Protein AF-Q7YS34-F1 (afdb_monomer_lite)

Secondary structure (DSSP, 8-state):
----------------------SSSS---SPPPGGGGSPP--------SSSPPPPPHHHHHHTTSPP--TTSHHHHHHHHHHHHHHHHHHT---S-----SS-HHHHHHHHHHH-

InterPro domains:
  IPR015421 Pyridoxal phosphate-dependent transferase, major domain [G3DSA:3.40.640.10] (35-115)
  IPR015424 Pyridoxal phosphate-dependent transferase [SSF53383] (44-115)

Structure (mmCIF, N/CA/C/O backbone):
data_AF-Q7YS34-F1
#
_entry.id   AF-Q7YS34-F1
#
loop_
_atom_site.group_PDB
_atom_site.id
_atom_site.type_symbol
_atom_site.label_atom_id
_atom_site.label_alt_id
_atom_site.label_comp_id
_atom_site.label_asym_id
_atom_site.label_entity_id
_atom_site.label_seq_id
_atom_site.pdbx_PDB_ins_code
_atom_site.Cartn_x
_atom_site.Cartn_y
_atom_site.Cartn_z
_atom_site.occupancy
_atom_site.B_iso_or_equiv
_atom_site.auth_seq_id
_atom_site.auth_comp_id
_atom_site.auth_asym_id
_atom_site.auth_atom_id
_atom_site.pdbx_PDB_model_num
ATOM 1 N N . MET A 1 1 ? 32.134 -0.075 -71.601 1.00 39.69 1 MET A N 1
ATOM 2 C 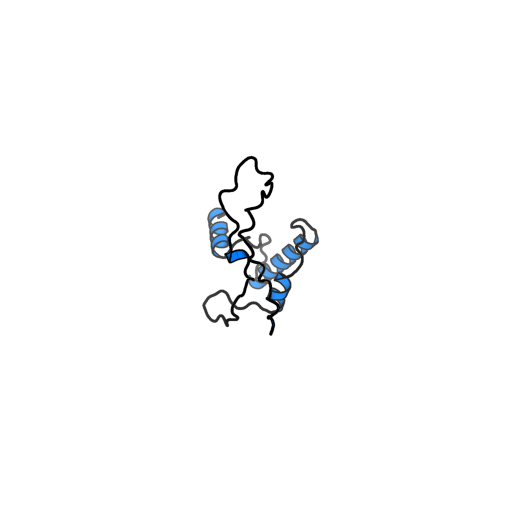CA . MET A 1 1 ? 32.110 1.402 -71.485 1.00 39.69 1 MET A CA 1
ATOM 3 C C . MET A 1 1 ? 30.779 1.780 -70.844 1.00 39.69 1 MET A C 1
ATOM 5 O O . MET A 1 1 ? 29.779 1.350 -71.378 1.00 39.69 1 MET A O 1
ATOM 9 N N . LEU A 1 2 ? 30.629 2.469 -69.716 1.00 39.12 2 LEU A N 1
ATOM 10 C CA . LEU A 1 2 ? 31.544 3.047 -68.739 1.00 39.12 2 LEU A CA 1
ATOM 11 C C . LEU A 1 2 ? 30.716 3.244 -67.437 1.00 39.12 2 LEU A C 1
ATOM 13 O O . LEU A 1 2 ? 29.673 3.879 -67.483 1.00 39.12 2 LEU A O 1
ATOM 17 N N . ARG A 1 3 ? 31.226 2.708 -66.321 1.00 34.84 3 ARG A N 1
ATOM 18 C CA . ARG A 1 3 ? 31.081 3.122 -64.904 1.00 34.84 3 ARG A CA 1
ATOM 19 C C . ARG A 1 3 ? 29.710 3.203 -64.196 1.00 34.84 3 ARG A C 1
ATOM 21 O O . ARG A 1 3 ? 28.867 4.048 -64.457 1.00 34.84 3 ARG A O 1
ATOM 28 N N . ALA A 1 4 ? 29.643 2.376 -63.149 1.00 41.03 4 ALA A N 1
ATOM 29 C CA . ALA A 1 4 ? 28.746 2.402 -62.001 1.00 41.03 4 ALA A CA 1
ATOM 30 C C . ALA A 1 4 ? 28.768 3.734 -61.223 1.00 41.03 4 ALA A C 1
ATOM 32 O O . ALA A 1 4 ? 29.835 4.306 -60.985 1.00 41.03 4 ALA A O 1
ATOM 33 N N . LEU A 1 5 ? 27.589 4.169 -60.768 1.00 46.47 5 LEU A N 1
ATOM 34 C CA . LEU A 1 5 ? 27.408 5.222 -59.769 1.00 46.47 5 LEU A CA 1
ATOM 35 C C . LEU A 1 5 ? 27.485 4.596 -58.371 1.00 46.47 5 LEU A C 1
ATOM 37 O O . LEU A 1 5 ? 26.669 3.752 -58.004 1.00 46.47 5 LEU A O 1
ATOM 41 N N . ALA A 1 6 ? 28.509 4.987 -57.617 1.00 42.09 6 ALA A N 1
ATOM 42 C CA . ALA A 1 6 ? 28.768 4.518 -56.267 1.00 42.09 6 ALA A CA 1
ATOM 43 C C . ALA A 1 6 ? 27.734 5.071 -55.273 1.00 42.09 6 ALA A C 1
ATOM 45 O O . ALA A 1 6 ? 27.504 6.278 -55.203 1.00 42.09 6 ALA A O 1
ATOM 46 N N . MET A 1 7 ? 27.160 4.179 -54.464 1.00 42.91 7 MET A N 1
ATOM 47 C CA . MET A 1 7 ? 26.483 4.524 -53.216 1.00 42.91 7 MET A CA 1
ATOM 48 C C . MET A 1 7 ? 27.535 5.080 -52.250 1.00 42.91 7 MET A C 1
ATOM 50 O O . MET A 1 7 ? 28.416 4.351 -51.794 1.00 42.91 7 MET A O 1
ATOM 54 N N . ALA A 1 8 ? 27.473 6.377 -51.959 1.00 39.28 8 ALA A N 1
ATOM 55 C CA . ALA A 1 8 ? 28.311 6.986 -50.938 1.00 39.28 8 ALA A CA 1
ATOM 56 C C . ALA A 1 8 ? 27.822 6.525 -49.558 1.00 39.28 8 ALA A C 1
ATOM 58 O O . ALA A 1 8 ? 26.845 7.038 -49.017 1.00 39.28 8 ALA A O 1
ATOM 59 N N . SER A 1 9 ? 28.503 5.525 -49.001 1.00 42.56 9 SER A N 1
ATOM 60 C CA . SER A 1 9 ? 28.365 5.148 -47.600 1.00 42.56 9 SER A CA 1
ATOM 61 C C . SER A 1 9 ? 28.923 6.292 -46.754 1.00 42.56 9 SER A C 1
ATOM 63 O O . SER A 1 9 ? 30.135 6.495 -46.700 1.00 42.56 9 SER A O 1
ATOM 65 N N . VAL A 1 10 ? 28.045 7.068 -46.118 1.00 41.34 10 VAL A N 1
ATOM 66 C CA . VAL A 1 10 ? 28.451 8.041 -45.099 1.00 41.34 10 VAL A CA 1
ATOM 67 C C . VAL A 1 10 ? 28.975 7.242 -43.912 1.00 41.34 10 VAL A C 1
ATOM 69 O O . VAL A 1 10 ? 28.215 6.669 -43.135 1.00 41.34 10 VAL A O 1
ATOM 72 N N . ALA A 1 11 ? 30.298 7.166 -43.802 1.00 43.62 11 ALA A N 1
ATOM 73 C CA . ALA A 1 11 ? 30.955 6.717 -42.593 1.00 43.62 11 ALA A CA 1
ATOM 74 C C . ALA A 1 11 ? 30.615 7.726 -41.488 1.00 43.62 11 ALA A C 1
ATOM 76 O O . ALA A 1 11 ? 31.124 8.848 -41.477 1.00 43.62 11 ALA A O 1
ATOM 77 N N . LEU A 1 12 ? 29.730 7.332 -40.571 1.00 39.88 12 LEU A N 1
ATOM 78 C CA . LEU A 1 12 ? 29.596 7.972 -39.269 1.00 39.88 12 LEU A CA 1
ATOM 79 C C . LEU A 1 12 ? 30.925 7.761 -38.535 1.00 39.88 12 LEU A C 1
ATOM 81 O O . LEU A 1 12 ? 31.118 6.774 -37.830 1.00 39.88 12 LEU A O 1
ATOM 85 N N . GLY A 1 13 ? 31.873 8.671 -38.768 1.00 42.59 13 GLY A N 1
ATOM 86 C CA . GLY A 1 13 ? 33.047 8.818 -37.920 1.00 42.59 13 GLY A CA 1
ATOM 87 C C . GLY A 1 13 ? 32.613 9.035 -36.467 1.00 42.59 13 GLY A C 1
ATOM 88 O O . GLY A 1 13 ? 31.470 9.439 -36.224 1.00 42.59 13 GLY A O 1
ATOM 89 N N . PRO A 1 14 ? 33.490 8.769 -35.487 1.00 47.03 14 PRO A N 1
ATOM 90 C CA . PRO A 1 14 ? 33.147 8.924 -34.084 1.00 47.03 14 PRO A CA 1
ATOM 91 C C . PRO A 1 14 ? 32.889 10.410 -33.836 1.00 47.03 14 PRO A C 1
ATOM 93 O O . PRO A 1 14 ? 33.823 11.209 -33.760 1.00 47.03 14 PRO A O 1
ATOM 96 N N . GLN A 1 15 ? 31.615 10.807 -33.787 1.00 47.69 15 GLN A N 1
ATOM 97 C CA . GLN A 1 15 ? 31.256 12.163 -33.412 1.00 47.69 15 GLN A CA 1
ATOM 98 C C . GLN A 1 15 ? 31.717 12.359 -31.975 1.00 47.69 15 GLN A C 1
ATOM 100 O O . GLN A 1 15 ? 31.223 11.725 -31.043 1.00 47.69 15 GLN A O 1
ATOM 105 N N . ALA A 1 16 ? 32.741 13.202 -31.880 1.00 42.75 16 ALA A N 1
ATOM 106 C CA . ALA A 1 16 ? 33.296 13.816 -30.698 1.00 42.75 16 ALA A CA 1
ATOM 107 C C . ALA A 1 16 ? 32.275 13.889 -29.561 1.00 42.75 16 ALA A C 1
ATOM 109 O O . ALA A 1 16 ? 31.194 14.457 -29.722 1.00 42.75 16 ALA A O 1
ATOM 110 N N . ALA A 1 17 ? 32.661 13.324 -28.415 1.00 48.31 17 ALA A N 1
ATOM 111 C CA . ALA A 1 17 ? 32.001 13.510 -27.138 1.00 48.31 17 ALA A CA 1
ATOM 112 C C . ALA A 1 17 ? 31.709 15.003 -26.947 1.00 48.31 17 ALA A C 1
ATOM 114 O O . ALA A 1 17 ? 32.606 15.807 -26.686 1.00 48.31 17 ALA A O 1
ATOM 115 N N . GLY A 1 18 ? 30.447 15.367 -27.168 1.00 43.41 18 GLY A N 1
ATOM 116 C CA . GLY A 1 18 ? 29.984 16.730 -27.038 1.00 43.41 18 GLY A CA 1
ATOM 117 C C . GLY A 1 18 ? 30.242 17.204 -25.618 1.00 43.41 18 GLY A C 1
ATOM 118 O O . GLY A 1 18 ? 29.946 16.499 -24.652 1.00 43.41 18 GLY A O 1
ATOM 119 N N . TRP A 1 19 ? 30.771 18.418 -25.495 1.00 47.62 19 TRP A N 1
ATOM 120 C CA . TRP A 1 19 ? 30.689 19.194 -24.267 1.00 47.62 19 TRP A CA 1
ATOM 121 C C . TRP A 1 19 ? 29.208 19.421 -23.933 1.00 47.62 19 TRP A C 1
ATOM 123 O O . TRP A 1 19 ? 28.623 20.457 -24.245 1.00 47.62 19 TRP A O 1
ATOM 133 N N . ALA A 1 20 ? 28.582 18.443 -23.283 1.00 58.53 20 ALA A N 1
ATOM 134 C CA . ALA A 1 20 ? 27.413 18.700 -22.471 1.00 58.53 20 ALA A CA 1
ATOM 135 C C . ALA A 1 20 ? 27.900 19.598 -21.331 1.00 58.53 20 ALA A C 1
ATOM 137 O O . ALA A 1 20 ? 28.589 19.140 -20.421 1.00 58.53 20 ALA A O 1
ATOM 138 N N . ARG A 1 21 ? 27.617 20.901 -21.422 1.00 56.53 21 ARG A N 1
ATOM 139 C CA . ARG A 1 21 ? 27.852 21.847 -20.329 1.00 56.53 21 ARG A CA 1
ATOM 140 C C . ARG A 1 21 ? 26.962 21.441 -19.156 1.00 56.53 21 ARG A C 1
ATOM 142 O O . ARG A 1 21 ? 25.816 21.865 -19.057 1.00 56.53 21 ARG A O 1
ATOM 149 N N . THR A 1 22 ? 27.464 20.572 -18.290 1.00 63.41 22 THR A N 1
ATOM 150 C CA . THR A 1 22 ? 26.833 20.266 -17.010 1.00 63.41 22 THR A CA 1
ATOM 151 C C . THR A 1 22 ? 26.961 21.490 -16.107 1.00 63.41 22 THR A C 1
ATOM 153 O O . THR A 1 22 ? 28.052 22.038 -15.994 1.00 63.41 22 THR A O 1
ATOM 156 N N . MET A 1 23 ? 25.886 21.905 -15.425 1.00 80.94 23 MET A N 1
ATOM 157 C CA . MET A 1 23 ? 25.932 22.983 -14.412 1.00 80.94 23 MET A CA 1
ATOM 158 C C . MET A 1 23 ? 26.760 22.623 -13.161 1.00 80.94 23 MET A C 1
ATOM 160 O O . MET A 1 23 ? 26.832 23.400 -12.214 1.00 80.94 23 MET A O 1
ATOM 164 N N . ALA A 1 24 ? 27.366 21.438 -13.133 1.00 80.62 24 ALA A N 1
ATOM 165 C CA . ALA A 1 24 ? 28.241 21.011 -12.059 1.00 80.62 24 ALA A CA 1
ATOM 166 C C . ALA A 1 24 ? 29.602 21.714 -12.165 1.00 80.62 24 ALA A C 1
ATOM 168 O O . ALA A 1 24 ? 30.198 21.777 -13.239 1.00 80.62 24 ALA A O 1
ATOM 169 N N . SER A 1 25 ? 30.129 22.175 -11.028 1.00 89.25 25 SER A N 1
ATOM 170 C CA . SER A 1 25 ? 31.501 22.691 -10.913 1.00 89.25 25 SER A CA 1
ATOM 171 C C . SER A 1 25 ? 32.568 21.612 -11.140 1.00 89.25 25 SER A C 1
ATOM 173 O O . SER A 1 25 ? 33.751 21.932 -11.263 1.00 89.25 25 SER A O 1
ATOM 175 N N . HIS A 1 26 ? 32.168 20.337 -11.181 1.00 86.62 26 HIS A N 1
ATOM 176 C CA . HIS A 1 26 ? 33.037 19.169 -11.296 1.00 86.62 26 HIS A CA 1
ATOM 177 C C . HIS A 1 26 ? 32.496 18.168 -12.321 1.00 86.62 26 HIS A C 1
ATOM 179 O O . HIS A 1 26 ? 31.301 18.137 -12.619 1.00 86.62 26 HIS A O 1
ATOM 185 N N . GLN A 1 27 ? 33.390 17.333 -12.852 1.00 88.81 27 GLN A N 1
ATOM 186 C CA . GLN A 1 27 ? 33.036 16.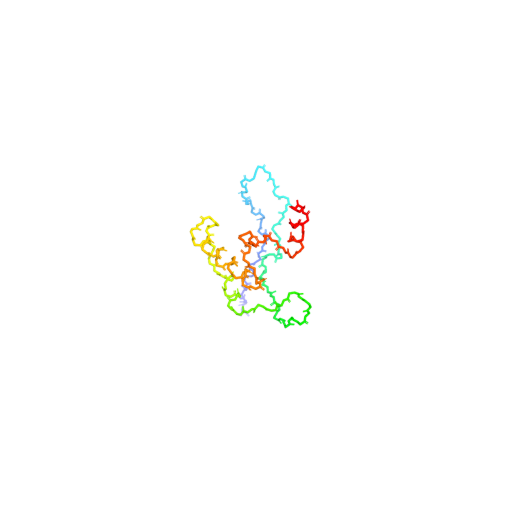314 -13.833 1.00 88.81 27 GLN A CA 1
ATOM 187 C C . GLN A 1 27 ? 32.214 15.198 -13.179 1.00 88.81 27 GLN A C 1
ATOM 189 O O . GLN A 1 27 ? 32.602 14.642 -12.152 1.00 88.81 27 GLN A O 1
ATOM 194 N N . LEU A 1 28 ? 31.085 14.844 -13.796 1.00 91.38 28 LEU A N 1
ATOM 195 C CA . LEU A 1 28 ? 30.326 13.663 -13.399 1.00 91.38 28 LEU A CA 1
ATOM 196 C C . LEU A 1 28 ? 31.128 12.411 -13.768 1.00 91.38 28 LEU A C 1
ATOM 198 O O . LEU A 1 28 ? 31.399 12.165 -14.940 1.00 91.38 28 LEU A O 1
ATOM 202 N N . LEU A 1 29 ? 31.510 11.633 -12.757 1.00 94.50 29 LEU A N 1
ATOM 203 C CA . LEU A 1 29 ? 32.323 10.423 -12.927 1.00 94.50 29 LEU A CA 1
ATOM 204 C C . LEU A 1 29 ? 31.493 9.192 -13.314 1.00 94.50 29 LEU A C 1
ATOM 206 O O . LEU A 1 29 ? 32.031 8.208 -13.812 1.00 94.50 29 LEU A O 1
ATOM 210 N N . VAL A 1 30 ? 30.183 9.236 -13.071 1.00 94.56 30 VAL A N 1
ATOM 211 C CA . VAL A 1 30 ? 29.268 8.116 -13.301 1.00 94.56 30 VAL A CA 1
ATOM 212 C C . VAL A 1 30 ? 28.441 8.401 -14.548 1.00 94.56 30 VAL A C 1
ATOM 214 O O . VAL A 1 30 ? 27.683 9.370 -14.595 1.00 94.56 30 VAL A O 1
ATOM 217 N N . ALA A 1 31 ? 28.592 7.554 -15.566 1.00 94.81 31 ALA A N 1
ATOM 218 C CA . ALA A 1 31 ? 27.804 7.647 -16.789 1.00 94.81 31 ALA A CA 1
ATOM 219 C C . ALA A 1 31 ? 26.336 7.230 -16.546 1.00 94.81 31 ALA A C 1
ATOM 221 O O . ALA A 1 31 ? 26.071 6.407 -15.665 1.00 94.81 31 ALA A O 1
ATOM 222 N N . PRO A 1 32 ? 25.367 7.735 -17.338 1.00 95.88 32 PRO A N 1
ATOM 223 C CA . PRO A 1 32 ? 23.980 7.288 -17.247 1.00 95.88 32 PRO A CA 1
ATOM 224 C C . PRO A 1 32 ? 23.858 5.776 -17.507 1.00 95.88 32 PRO A C 1
ATOM 226 O O . PRO A 1 32 ? 24.363 5.299 -18.526 1.00 95.88 32 PRO A O 1
ATOM 229 N N . PRO A 1 33 ? 23.169 5.014 -16.641 1.00 97.06 33 PRO A N 1
ATOM 230 C CA . PRO A 1 33 ? 23.101 3.562 -16.758 1.00 97.06 33 PRO A CA 1
ATOM 231 C C . PRO A 1 33 ? 22.292 3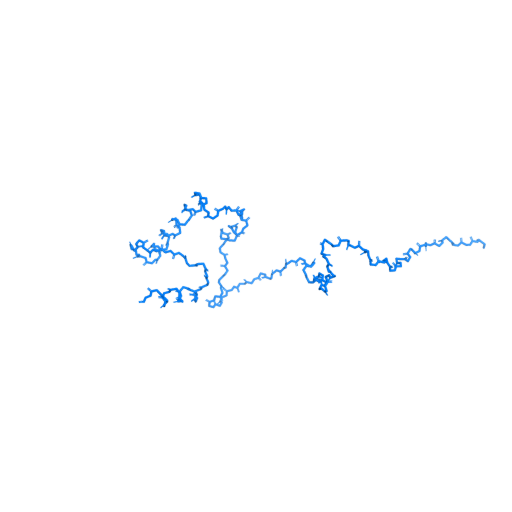.135 -17.990 1.00 97.06 33 PRO A C 1
ATOM 233 O O . PRO A 1 33 ? 21.118 3.476 -18.138 1.00 97.06 33 PRO A O 1
ATOM 236 N N . GLU A 1 34 ? 22.899 2.323 -18.856 1.00 97.25 34 GLU A N 1
ATOM 237 C CA . GLU A 1 34 ? 22.266 1.855 -20.098 1.00 97.25 34 GLU A CA 1
ATOM 238 C C . GLU A 1 34 ? 21.020 0.997 -19.853 1.00 97.25 34 GLU A C 1
ATOM 240 O O . GLU A 1 34 ? 20.084 1.019 -20.652 1.00 97.25 34 GLU A O 1
ATOM 245 N N . ALA A 1 35 ? 20.974 0.272 -18.731 1.00 96.88 35 ALA A N 1
ATOM 246 C CA . ALA A 1 35 ? 19.850 -0.589 -18.370 1.00 96.88 35 ALA A CA 1
ATOM 247 C C . ALA A 1 35 ? 18.517 0.176 -18.268 1.00 96.88 35 ALA A C 1
ATOM 249 O O . ALA A 1 35 ? 17.489 -0.359 -18.674 1.00 96.88 35 ALA A O 1
ATOM 250 N N . LEU A 1 36 ? 18.537 1.436 -17.809 1.00 97.31 36 LEU A N 1
ATOM 251 C CA . LEU A 1 36 ? 17.333 2.266 -17.655 1.00 97.31 36 LEU A CA 1
ATOM 252 C C . LEU A 1 36 ? 16.798 2.822 -18.985 1.00 97.31 36 LEU A C 1
ATOM 254 O O . LEU A 1 36 ? 15.732 3.428 -19.010 1.00 97.31 36 LEU A O 1
ATOM 258 N N . ARG A 1 37 ? 17.517 2.621 -20.098 1.00 96.94 37 ARG A N 1
ATOM 259 C CA . ARG A 1 37 ? 17.042 3.001 -21.440 1.00 96.94 37 ARG A CA 1
ATOM 260 C C . ARG A 1 37 ? 16.054 1.991 -22.025 1.00 96.94 37 ARG A C 1
ATOM 262 O O . ARG A 1 37 ? 15.376 2.302 -22.999 1.00 96.94 37 ARG A O 1
ATOM 269 N N . LYS A 1 38 ? 16.001 0.773 -21.478 1.00 97.38 38 LYS A N 1
ATOM 270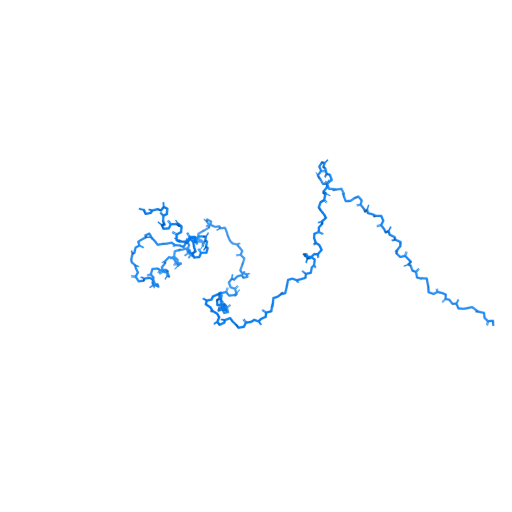 C CA . LYS A 1 38 ? 15.095 -0.289 -21.933 1.00 97.38 38 LYS A CA 1
ATOM 271 C C . LYS A 1 38 ? 13.731 -0.132 -21.243 1.00 97.38 38 LYS A C 1
ATOM 273 O O . LYS A 1 38 ? 13.712 0.144 -20.044 1.00 97.38 38 LYS A O 1
ATOM 278 N N . PRO A 1 39 ? 12.602 -0.341 -21.945 1.00 97.44 39 PRO A N 1
ATOM 279 C CA . PRO A 1 39 ? 11.288 -0.345 -21.308 1.00 97.44 39 PRO A CA 1
ATOM 280 C C . PRO A 1 39 ? 11.198 -1.395 -20.195 1.00 97.44 39 PRO A C 1
ATOM 282 O O . PRO A 1 39 ? 11.688 -2.517 -20.349 1.00 97.44 39 PRO A O 1
ATOM 285 N N . LEU A 1 40 ? 10.541 -1.043 -19.088 1.00 97.62 40 LEU A N 1
ATOM 286 C CA . LEU A 1 40 ? 10.241 -1.989 -18.016 1.00 97.62 40 LEU A CA 1
ATOM 287 C C . LEU A 1 40 ? 9.215 -3.018 -18.513 1.00 97.62 40 LEU A C 1
ATOM 289 O O . LEU A 1 40 ? 8.160 -2.649 -19.019 1.00 97.62 40 LEU A O 1
ATOM 293 N N . SER A 1 41 ? 9.511 -4.304 -18.336 1.00 96.44 41 SER A N 1
ATOM 294 C CA . SER A 1 41 ? 8.619 -5.408 -18.698 1.00 96.44 41 SER A CA 1
ATOM 295 C C . SER A 1 41 ? 8.584 -6.434 -17.575 1.00 96.44 41 SER A C 1
ATOM 297 O O . SER A 1 41 ? 9.632 -6.859 -17.088 1.00 96.44 41 SER A O 1
ATOM 299 N N . THR A 1 42 ? 7.386 -6.860 -17.183 1.00 96.12 42 THR A N 1
ATOM 300 C CA . THR A 1 42 ? 7.173 -7.869 -16.140 1.00 96.12 42 THR A CA 1
ATOM 301 C C . THR A 1 42 ? 6.370 -9.047 -16.700 1.00 96.12 42 THR A C 1
ATOM 303 O O . THR A 1 42 ? 5.412 -8.845 -17.448 1.00 96.12 42 THR A O 1
ATOM 306 N N . PRO A 1 43 ? 6.749 -10.302 -16.393 1.00 97.00 43 PRO A N 1
ATOM 307 C CA . PRO A 1 43 ? 5.981 -11.458 -16.835 1.00 97.00 43 PRO A CA 1
ATOM 308 C C . PRO A 1 43 ? 4.670 -11.554 -16.051 1.00 97.00 43 PRO A C 1
ATOM 310 O O . PRO A 1 43 ? 4.654 -11.374 -14.832 1.00 97.00 43 PRO A O 1
ATOM 313 N N . ASN A 1 44 ? 3.585 -11.921 -16.729 1.00 96.31 44 ASN A N 1
ATOM 314 C CA . ASN A 1 44 ? 2.344 -12.267 -16.049 1.00 96.31 44 ASN A CA 1
ATOM 315 C C . ASN A 1 44 ? 2.479 -13.666 -15.426 1.00 96.31 44 ASN A C 1
ATOM 317 O O . ASN A 1 44 ? 2.794 -14.633 -16.123 1.00 96.31 44 ASN A O 1
ATOM 321 N N . ARG A 1 45 ? 2.282 -13.771 -14.109 1.00 97.31 45 ARG A N 1
ATOM 322 C CA . ARG A 1 45 ? 2.370 -15.029 -13.360 1.00 97.31 45 ARG A CA 1
ATOM 323 C C . ARG A 1 45 ? 1.202 -15.148 -12.396 1.00 97.31 45 ARG A C 1
ATOM 325 O O . ARG A 1 45 ? 0.846 -14.182 -11.722 1.00 97.31 45 ARG A O 1
ATOM 332 N N . LEU A 1 46 ? 0.665 -16.358 -12.288 1.00 97.81 46 LEU A N 1
ATOM 333 C CA . LEU A 1 46 ? -0.254 -16.723 -11.219 1.00 97.81 46 LEU A CA 1
ATOM 334 C C . LEU A 1 46 ? 0.557 -17.013 -9.947 1.00 97.81 46 LEU A C 1
ATOM 336 O O . LEU A 1 46 ? 1.447 -17.863 -9.959 1.00 97.81 46 LEU A O 1
ATOM 340 N N . LEU A 1 47 ? 0.275 -16.283 -8.870 1.00 97.81 47 LEU A N 1
ATOM 341 C CA . LEU A 1 47 ? 0.993 -16.348 -7.600 1.00 97.81 47 LEU A CA 1
ATOM 342 C C . LEU A 1 47 ? 0.176 -17.165 -6.591 1.00 97.81 47 LEU A C 1
ATOM 344 O O . LEU A 1 47 ? -0.761 -16.653 -5.987 1.00 97.81 47 LEU A O 1
ATOM 348 N N . LEU A 1 48 ? 0.545 -18.437 -6.415 1.00 98.06 48 LEU A N 1
ATOM 349 C CA . LEU A 1 48 ? -0.089 -19.375 -5.468 1.00 98.06 48 LEU A CA 1
ATOM 350 C C . LEU A 1 48 ? 0.795 -19.687 -4.242 1.00 98.06 48 LEU A C 1
ATOM 352 O O . LEU A 1 48 ? 0.570 -20.673 -3.546 1.00 98.06 48 LEU A O 1
ATOM 356 N N . GLY A 1 49 ? 1.838 -18.884 -4.011 1.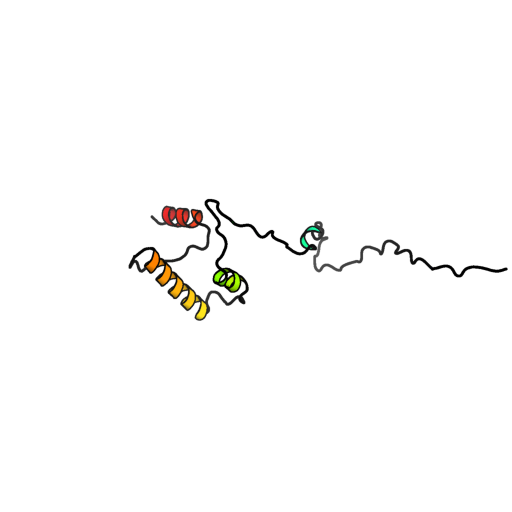00 97.88 49 GLY A N 1
ATOM 357 C CA . GLY A 1 49 ? 2.693 -18.980 -2.823 1.00 97.88 49 GLY A CA 1
ATOM 358 C C . GLY A 1 49 ? 2.085 -18.284 -1.593 1.00 97.88 49 GLY A C 1
ATOM 359 O O . GLY A 1 49 ? 0.987 -17.736 -1.678 1.00 97.88 49 GLY A O 1
ATOM 360 N N . PRO A 1 50 ? 2.806 -18.235 -0.455 1.00 97.38 50 PRO A N 1
ATOM 361 C CA . PRO A 1 50 ? 2.317 -17.612 0.784 1.00 97.38 50 PRO A CA 1
ATOM 362 C C . PRO A 1 50 ? 2.178 -16.080 0.703 1.00 97.38 50 PRO A C 1
ATOM 364 O O . PRO A 1 50 ? 1.588 -15.462 1.585 1.00 97.38 50 PRO A O 1
ATOM 367 N N . GLY A 1 51 ? 2.724 -15.455 -0.339 1.00 94.00 51 GLY A N 1
ATOM 368 C CA . GLY A 1 51 ? 2.613 -14.026 -0.606 1.00 94.00 51 GLY A CA 1
ATOM 369 C C . GLY A 1 51 ? 3.779 -13.514 -1.460 1.00 94.00 51 GLY A C 1
ATOM 370 O O . GLY A 1 51 ? 4.835 -14.153 -1.485 1.00 94.00 51 GLY A O 1
ATOM 371 N N . PRO A 1 52 ? 3.620 -12.371 -2.153 1.00 96.19 52 PRO A N 1
ATOM 372 C CA . PRO A 1 52 ? 2.382 -11.601 -2.331 1.00 96.19 52 PRO A CA 1
ATOM 373 C C . PRO A 1 52 ? 1.370 -12.314 -3.251 1.00 96.19 52 PRO A C 1
ATOM 375 O O . PRO A 1 52 ? 1.736 -13.199 -4.021 1.00 96.19 52 PRO A O 1
ATOM 378 N N . ALA A 1 53 ? 0.096 -11.921 -3.181 1.00 97.44 53 ALA A N 1
ATOM 379 C CA . ALA A 1 53 ? -0.962 -12.426 -4.061 1.00 97.44 53 ALA A CA 1
ATOM 380 C C . ALA A 1 53 ? -1.114 -11.561 -5.327 1.00 97.44 53 ALA A C 1
ATOM 382 O O . ALA A 1 53 ? -0.685 -10.405 -5.363 1.00 97.44 53 ALA A O 1
ATOM 383 N N . ASN A 1 54 ? -1.763 -12.097 -6.366 1.00 98.00 54 ASN A N 1
ATOM 384 C CA . ASN A 1 54 ? -2.170 -11.293 -7.520 1.00 98.00 54 ASN A CA 1
ATOM 385 C C . ASN A 1 54 ? -3.152 -10.181 -7.101 1.00 98.00 54 ASN A C 1
ATOM 387 O O . ASN A 1 54 ? -4.044 -10.399 -6.281 1.00 98.00 54 ASN A O 1
ATOM 391 N N . LEU A 1 55 ? -3.009 -8.989 -7.686 1.00 97.75 55 LEU A N 1
ATOM 392 C CA . LEU A 1 55 ? -3.868 -7.844 -7.382 1.00 97.75 55 LEU A CA 1
ATOM 393 C C . LEU A 1 55 ? -5.247 -7.984 -8.034 1.00 97.75 55 LEU A C 1
ATOM 395 O O . LEU A 1 55 ? -5.361 -8.355 -9.202 1.00 97.75 55 LEU A O 1
ATOM 399 N N . ALA A 1 56 ? -6.295 -7.594 -7.307 1.00 98.00 56 ALA A N 1
ATOM 400 C CA . ALA A 1 56 ? -7.617 -7.417 -7.896 1.00 98.00 56 ALA A CA 1
ATOM 401 C C . ALA A 1 56 ? -7.585 -6.290 -8.955 1.00 98.00 56 ALA A C 1
ATOM 403 O O . ALA A 1 56 ? -6.924 -5.270 -8.721 1.00 98.00 56 ALA A O 1
ATOM 404 N N . PRO A 1 57 ? -8.343 -6.389 -10.069 1.00 97.62 57 PRO A N 1
ATOM 405 C CA . PRO A 1 57 ? -8.319 -5.390 -11.145 1.00 97.62 57 PRO A CA 1
ATOM 406 C C . PRO A 1 57 ? -8.554 -3.949 -10.669 1.00 97.62 57 PRO A C 1
ATOM 408 O O . PRO A 1 57 ? -7.901 -3.021 -11.138 1.00 97.62 57 PRO A O 1
ATOM 411 N N . ARG A 1 58 ? -9.435 -3.762 -9.675 1.00 98.38 58 ARG A N 1
ATOM 412 C CA . ARG A 1 58 ? -9.729 -2.447 -9.083 1.00 98.38 58 ARG A CA 1
ATOM 413 C C . ARG A 1 58 ? -8.523 -1.829 -8.363 1.00 98.38 58 ARG A C 1
ATOM 415 O O . ARG A 1 58 ? -8.328 -0.624 -8.443 1.00 98.38 58 ARG A O 1
ATOM 422 N N . VAL A 1 59 ? -7.717 -2.642 -7.677 1.00 97.88 59 VAL A N 1
ATOM 423 C CA . VAL A 1 59 ? -6.509 -2.177 -6.969 1.00 97.88 59 VAL A CA 1
ATOM 424 C C . VAL A 1 59 ? -5.401 -1.852 -7.969 1.00 97.88 59 VAL A C 1
ATOM 426 O O . VAL A 1 59 ? -4.727 -0.838 -7.824 1.00 97.88 59 VAL A O 1
ATOM 429 N N . LEU A 1 60 ? -5.259 -2.665 -9.022 1.00 97.38 60 LEU A N 1
ATOM 430 C CA . LEU A 1 60 ? -4.309 -2.394 -10.101 1.00 97.38 60 LEU A CA 1
ATOM 431 C C . LEU A 1 60 ? -4.620 -1.063 -10.805 1.00 97.38 60 LEU A C 1
ATOM 433 O O . LEU A 1 60 ? -3.711 -0.269 -11.027 1.00 97.38 60 LEU A O 1
ATOM 437 N N . ALA A 1 61 ? -5.896 -0.790 -11.096 1.00 98.12 61 ALA A N 1
ATOM 438 C CA . ALA A 1 61 ? -6.325 0.482 -11.678 1.00 98.12 61 ALA A CA 1
ATOM 439 C C . ALA A 1 61 ? -6.041 1.680 -10.753 1.00 98.12 61 ALA A C 1
ATOM 441 O O . ALA A 1 61 ? -5.596 2.725 -11.224 1.00 98.12 61 ALA A O 1
ATOM 442 N N . ALA A 1 62 ? -6.239 1.521 -9.438 1.00 98.00 62 ALA A N 1
ATOM 443 C CA . ALA A 1 62 ? -5.960 2.573 -8.459 1.00 98.00 62 ALA A CA 1
ATOM 444 C C . ALA A 1 62 ? -4.473 2.980 -8.420 1.00 98.00 62 ALA A C 1
ATOM 446 O O . ALA A 1 62 ? -4.165 4.143 -8.175 1.00 98.00 62 ALA A O 1
ATOM 447 N N . GLY A 1 63 ? -3.553 2.054 -8.719 1.00 97.44 63 GLY A N 1
ATOM 448 C CA . GLY A 1 63 ? -2.114 2.337 -8.784 1.00 97.44 63 GLY A CA 1
ATOM 449 C C . GLY A 1 63 ? -1.694 3.284 -9.917 1.00 97.44 63 GLY A C 1
ATOM 450 O O . GLY A 1 63 ? -0.586 3.809 -9.878 1.00 97.44 63 GLY A O 1
ATOM 451 N N . GLY A 1 64 ? -2.560 3.511 -10.911 1.00 97.62 64 GLY A N 1
ATOM 452 C CA . GLY A 1 64 ? -2.332 4.459 -12.007 1.00 97.62 64 GLY A CA 1
ATOM 453 C C . GLY A 1 64 ? -2.973 5.836 -11.805 1.00 97.62 64 GLY A C 1
ATOM 454 O O . GLY A 1 64 ? -2.953 6.644 -12.731 1.00 97.62 64 GLY A O 1
ATOM 455 N N . LEU A 1 65 ? -3.587 6.101 -10.647 1.00 98.06 65 LEU A N 1
ATOM 456 C CA . LEU A 1 65 ? -4.237 7.383 -10.364 1.00 98.06 65 LEU A CA 1
ATOM 457 C C . LEU A 1 65 ? -3.216 8.506 -10.130 1.00 98.06 65 LEU A C 1
ATOM 459 O O . LEU A 1 65 ? -2.095 8.281 -9.675 1.00 98.06 65 LEU A O 1
ATOM 463 N N . GLN A 1 66 ? -3.635 9.740 -10.415 1.00 97.75 66 GLN A N 1
ATOM 464 C CA . GLN A 1 66 ? -2.824 10.935 -10.194 1.00 97.75 66 GLN A CA 1
ATOM 465 C C . GLN A 1 66 ? -2.553 11.151 -8.700 1.00 97.75 66 GLN A C 1
ATOM 467 O O . GLN A 1 66 ? -3.453 11.045 -7.867 1.00 97.75 66 GLN A O 1
ATOM 472 N N . VAL A 1 67 ? -1.315 11.523 -8.374 1.00 97.62 67 VAL A N 1
ATOM 473 C CA . VAL A 1 67 ? -0.917 11.854 -7.002 1.00 97.62 67 VAL A CA 1
ATOM 474 C C . VAL A 1 67 ? -1.622 13.130 -6.533 1.00 97.62 67 VAL A C 1
ATOM 476 O O . VAL A 1 67 ? -1.653 14.133 -7.249 1.00 97.62 67 VAL A O 1
ATOM 479 N N . ILE A 1 68 ? -2.132 13.100 -5.302 1.00 97.44 68 ILE A N 1
ATOM 480 C CA . ILE A 1 68 ? -2.706 14.249 -4.592 1.00 97.44 68 ILE A CA 1
ATOM 481 C C . ILE A 1 68 ? -1.891 14.563 -3.328 1.00 97.44 68 ILE A C 1
ATOM 483 O O . ILE A 1 68 ? -1.136 13.723 -2.835 1.00 97.44 68 ILE A O 1
ATOM 487 N N . GLY A 1 69 ? -2.001 15.790 -2.813 1.00 97.94 69 GLY A N 1
ATOM 488 C CA . GLY A 1 69 ? -1.247 16.226 -1.636 1.00 97.94 69 GLY A CA 1
ATOM 489 C C . GLY A 1 69 ? -1.671 15.481 -0.368 1.00 97.94 69 GLY A C 1
ATOM 490 O O . GLY A 1 69 ? -2.856 15.407 -0.062 1.00 97.94 69 GLY A O 1
ATOM 491 N N . HIS A 1 70 ? -0.704 14.971 0.401 1.00 96.50 70 HIS A N 1
ATOM 492 C CA . HIS A 1 70 ? -0.954 14.120 1.577 1.00 96.50 70 HIS A CA 1
ATOM 493 C C . HIS A 1 70 ? -1.730 14.801 2.722 1.00 96.50 70 HIS A C 1
ATOM 495 O O . HIS A 1 70 ? -2.301 14.105 3.551 1.00 96.50 70 HIS A O 1
ATOM 501 N N . MET A 1 71 ? -1.781 16.139 2.747 1.00 97.19 71 MET A N 1
ATOM 502 C CA . MET A 1 71 ? -2.539 16.934 3.731 1.00 97.19 71 MET A CA 1
ATOM 503 C C . MET A 1 71 ? -3.832 17.537 3.154 1.00 97.19 71 MET A C 1
ATOM 505 O O . MET A 1 71 ? -4.446 18.399 3.784 1.00 97.19 71 MET A O 1
ATOM 509 N N . HIS A 1 72 ? -4.226 17.157 1.934 1.00 98.19 72 HIS A N 1
ATOM 510 C CA . HIS A 1 72 ? -5.479 17.615 1.334 1.00 98.19 72 HIS A CA 1
ATOM 511 C C . HIS A 1 72 ? -6.688 16.943 1.999 1.00 98.19 72 HIS A C 1
ATOM 513 O O . HIS A 1 72 ? -6.590 15.841 2.543 1.00 98.19 72 HIS A O 1
ATOM 519 N N . LYS A 1 73 ? -7.855 17.590 1.916 1.00 98.19 73 LYS A N 1
ATOM 520 C CA . LYS A 1 73 ? -9.100 17.094 2.522 1.00 98.19 73 LYS A CA 1
ATOM 521 C C . LYS A 1 73 ? -9.474 15.699 2.011 1.00 98.19 73 LYS A C 1
ATOM 523 O O . LYS A 1 73 ? -9.904 14.855 2.789 1.00 98.19 73 LYS A O 1
ATOM 528 N N . GLU A 1 74 ? -9.278 15.458 0.721 1.00 97.94 74 GLU A N 1
ATOM 529 C CA . GLU A 1 74 ? -9.559 14.188 0.056 1.00 97.94 74 GLU A CA 1
ATOM 530 C C . GLU A 1 74 ? -8.677 13.060 0.609 1.00 97.94 74 GLU A C 1
ATOM 532 O O . GLU A 1 74 ? -9.149 11.939 0.777 1.00 97.94 74 GLU A O 1
ATOM 537 N N . MET A 1 75 ? -7.420 13.354 0.968 1.00 98.12 75 MET A N 1
ATOM 538 C CA . MET A 1 75 ? -6.537 12.365 1.593 1.00 98.12 75 MET A CA 1
ATOM 539 C C . MET A 1 75 ? -6.995 11.999 2.999 1.00 98.12 75 MET A C 1
ATOM 541 O O . MET A 1 75 ? -7.021 10.815 3.326 1.00 98.12 75 MET A O 1
ATOM 545 N N . TYR A 1 76 ? -7.421 12.969 3.812 1.00 98.19 76 TYR A N 1
ATOM 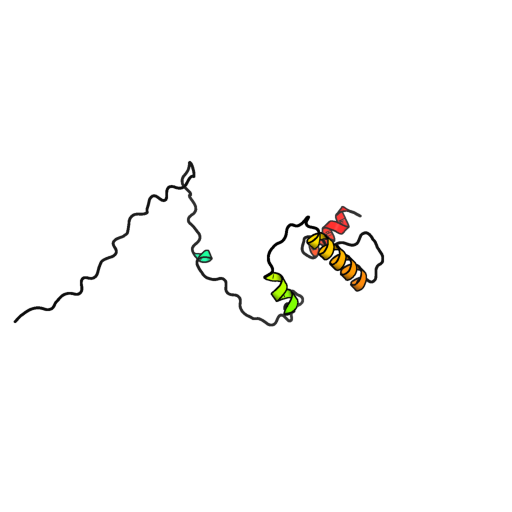546 C CA . TYR A 1 76 ? -7.983 12.658 5.129 1.00 98.19 76 TYR A CA 1
ATOM 547 C C . TYR A 1 76 ? -9.260 11.826 5.031 1.00 98.19 76 TYR A C 1
ATOM 549 O O . TYR A 1 76 ? -9.422 10.887 5.804 1.00 98.19 76 TYR A O 1
ATOM 557 N N . GLN A 1 77 ? -10.118 12.102 4.044 1.00 98.56 77 GLN A N 1
ATOM 558 C CA . GLN A 1 77 ? -11.293 11.273 3.791 1.00 98.56 77 GLN A CA 1
ATOM 559 C C . GLN A 1 77 ? -10.898 9.823 3.467 1.00 98.56 77 GLN A C 1
ATOM 561 O O . GLN A 1 77 ? -11.432 8.896 4.071 1.00 98.56 77 GLN A O 1
ATOM 566 N N . ILE A 1 78 ? -9.918 9.617 2.580 1.00 98.38 78 ILE A N 1
ATOM 567 C CA . ILE A 1 78 ? -9.400 8.277 2.259 1.00 98.38 78 ILE A CA 1
ATOM 568 C C . ILE A 1 78 ? -8.834 7.595 3.516 1.00 98.38 78 ILE A C 1
ATOM 570 O O . ILE A 1 78 ? -9.091 6.415 3.749 1.00 98.38 78 ILE A O 1
ATOM 574 N N . MET A 1 79 ? -8.091 8.322 4.355 1.00 98.50 79 MET A N 1
ATOM 575 C CA . MET A 1 79 ? -7.551 7.793 5.614 1.00 98.50 79 MET A CA 1
ATOM 576 C C . MET A 1 79 ? -8.658 7.389 6.599 1.00 98.50 79 MET A C 1
ATOM 578 O O . MET A 1 79 ? -8.552 6.344 7.243 1.00 98.50 79 MET A O 1
ATOM 582 N N . ASP A 1 80 ? -9.727 8.179 6.702 1.00 98.50 80 ASP A N 1
ATOM 583 C CA . ASP A 1 80 ? -10.879 7.872 7.549 1.00 98.50 80 ASP A CA 1
ATOM 584 C C . ASP A 1 80 ? -11.647 6.640 7.057 1.00 98.50 80 ASP A C 1
ATOM 586 O O . ASP A 1 80 ? -12.024 5.792 7.870 1.00 98.50 80 ASP A O 1
ATOM 590 N N . GLU A 1 81 ? -11.833 6.495 5.745 1.00 98.75 81 GLU A N 1
ATOM 591 C CA . GLU A 1 81 ? -12.441 5.308 5.135 1.00 98.75 81 GLU A CA 1
ATOM 592 C C . GLU A 1 81 ? -11.567 4.056 5.342 1.00 98.75 81 GLU A C 1
ATOM 594 O O . GLU A 1 81 ? -12.080 2.995 5.708 1.00 98.75 81 GLU A O 1
ATOM 599 N N . ILE A 1 82 ? -10.238 4.174 5.209 1.00 98.69 82 ILE A N 1
ATOM 600 C CA . ILE A 1 82 ? -9.290 3.087 5.513 1.00 98.69 82 ILE A CA 1
ATOM 601 C C . ILE A 1 82 ? -9.395 2.674 6.984 1.00 98.69 82 ILE A C 1
ATOM 603 O O . ILE A 1 82 ? -9.485 1.481 7.272 1.00 98.69 82 ILE A O 1
ATOM 607 N N . LYS A 1 83 ? -9.424 3.628 7.923 1.00 98.75 83 LYS A N 1
ATOM 608 C CA . LYS A 1 83 ? -9.583 3.347 9.359 1.00 98.75 83 LYS A CA 1
ATOM 609 C C . LYS A 1 83 ? -10.872 2.572 9.639 1.00 98.75 83 LYS A C 1
ATOM 611 O O . LYS A 1 83 ? -10.820 1.571 10.351 1.00 98.75 83 LYS A O 1
ATOM 616 N N . GLN A 1 84 ? -11.998 2.986 9.054 1.00 98.81 84 GLN A N 1
ATOM 617 C CA . GLN A 1 84 ? -13.272 2.264 9.174 1.00 98.81 84 GLN A CA 1
ATOM 618 C C . GLN A 1 84 ? -13.169 0.839 8.614 1.00 98.81 84 GLN A C 1
ATOM 620 O O . GLN A 1 84 ? -13.635 -0.112 9.241 1.00 98.81 84 GLN A O 1
ATOM 625 N N . GLY A 1 85 ? -12.503 0.672 7.468 1.00 98.81 85 GLY A N 1
ATOM 626 C CA . GLY A 1 85 ? -12.229 -0.637 6.879 1.00 98.81 85 GLY A CA 1
ATOM 627 C C . GLY A 1 85 ? -11.389 -1.537 7.789 1.00 98.81 85 GLY A C 1
ATOM 628 O O . GLY A 1 85 ? -11.747 -2.697 7.989 1.00 98.81 85 GLY A O 1
ATOM 629 N N . ILE A 1 86 ? -10.316 -1.005 8.389 1.00 98.81 86 ILE A N 1
ATOM 630 C CA . ILE A 1 86 ? -9.467 -1.733 9.347 1.00 98.81 86 ILE A CA 1
ATOM 631 C C . ILE A 1 86 ? -10.286 -2.140 10.578 1.00 98.81 86 ILE A C 1
ATOM 633 O O . ILE A 1 86 ? -10.255 -3.300 10.983 1.00 98.81 86 ILE A O 1
ATOM 637 N N . GLN A 1 87 ? -11.064 -1.214 11.144 1.00 98.88 87 GLN A N 1
ATOM 638 C CA . GLN A 1 87 ? -11.946 -1.491 12.281 1.00 98.88 87 GLN A CA 1
ATOM 639 C C . GLN A 1 87 ? -12.956 -2.600 11.968 1.00 98.88 87 GLN A C 1
ATOM 641 O O . GLN A 1 87 ? -13.179 -3.473 12.806 1.00 98.88 87 GLN A O 1
ATOM 646 N N . TYR A 1 88 ? -13.519 -2.606 10.756 1.00 98.88 88 TYR A N 1
ATOM 647 C CA . TYR A 1 88 ? -14.407 -3.664 10.287 1.00 98.88 88 TYR A CA 1
ATOM 648 C C . TYR A 1 88 ? -13.692 -5.017 10.194 1.00 98.88 88 TYR A C 1
ATOM 650 O O . TYR A 1 88 ? -14.167 -5.990 10.774 1.00 98.88 88 TYR A O 1
ATOM 658 N N . VAL A 1 89 ? -12.541 -5.114 9.523 1.00 98.75 89 VAL A N 1
ATOM 659 C CA . VAL A 1 89 ? -11.861 -6.416 9.366 1.00 98.75 89 VAL A CA 1
ATOM 660 C C . VAL A 1 89 ? -11.292 -6.953 10.681 1.00 98.75 89 VAL A C 1
ATOM 662 O O . VAL A 1 89 ? -11.250 -8.164 10.867 1.00 98.75 89 VAL A O 1
ATOM 665 N N . PHE A 1 90 ? -10.893 -6.076 11.607 1.00 98.69 90 PHE A N 1
ATOM 666 C CA . PHE A 1 90 ? -10.426 -6.461 12.945 1.00 98.69 90 PHE A CA 1
ATOM 667 C C . PHE A 1 90 ? -11.560 -6.584 13.971 1.00 98.69 90 PHE A C 1
ATOM 669 O O . PHE A 1 90 ? -11.298 -6.973 15.106 1.00 98.69 90 PHE A O 1
ATOM 676 N N . GLN A 1 91 ? -12.802 -6.251 13.599 1.00 98.81 91 GLN A N 1
ATOM 677 C CA . GLN A 1 91 ? -13.965 -6.233 14.495 1.00 98.81 91 GLN A CA 1
ATOM 678 C C . GLN A 1 91 ? -13.691 -5.463 15.803 1.00 98.81 91 GLN A C 1
ATOM 680 O O . GLN A 1 91 ? -13.991 -5.926 16.902 1.00 98.81 91 GLN A O 1
ATOM 685 N N . THR A 1 92 ? -13.105 -4.267 15.692 1.00 98.75 92 THR A N 1
ATOM 686 C CA . THR A 1 92 ? -12.712 -3.434 16.839 1.00 98.75 92 THR A CA 1
ATOM 687 C C . THR A 1 92 ? -13.388 -2.068 16.822 1.00 98.75 92 THR A C 1
ATOM 689 O O . THR A 1 92 ? -13.691 -1.511 15.770 1.00 98.75 92 THR A O 1
ATOM 692 N N . ARG A 1 93 ? -13.599 -1.501 18.015 1.00 98.56 93 ARG A N 1
ATOM 693 C CA . ARG A 1 93 ? -14.056 -0.115 18.215 1.00 98.56 93 ARG A CA 1
ATOM 694 C C . ARG A 1 93 ? -12.938 0.816 18.692 1.00 98.56 93 ARG A C 1
ATOM 696 O O . ARG A 1 93 ? -13.225 1.940 19.090 1.00 98.56 93 ARG A O 1
ATOM 703 N N . ASN A 1 94 ? -11.682 0.359 18.700 1.00 98.62 94 ASN A N 1
ATOM 704 C CA . ASN A 1 94 ? -10.563 1.167 19.180 1.00 98.62 94 ASN A CA 1
ATOM 705 C C . ASN A 1 94 ? -10.410 2.438 18.314 1.00 98.62 94 ASN A C 1
ATOM 707 O O . ASN A 1 94 ? -10.196 2.315 17.100 1.00 98.62 94 ASN A O 1
ATOM 711 N N . PRO A 1 95 ? -10.506 3.652 18.894 1.00 98.19 95 PRO A N 1
ATOM 712 C CA . PRO A 1 95 ? -10.307 4.887 18.140 1.00 98.19 95 PRO A CA 1
ATOM 713 C C . PRO A 1 95 ? -8.868 5.030 17.625 1.00 98.19 95 PRO A C 1
ATOM 715 O O . PRO A 1 95 ? -8.668 5.595 16.551 1.00 98.19 95 PRO A O 1
ATOM 718 N N . LEU A 1 96 ? -7.877 4.475 18.335 1.00 98.19 96 LEU A N 1
ATOM 719 C CA . LEU A 1 96 ? -6.488 4.418 17.884 1.00 98.19 96 LEU A CA 1
ATOM 720 C C . LEU A 1 96 ? -6.298 3.223 16.937 1.00 98.19 96 LEU A C 1
ATOM 722 O O . LEU A 1 96 ? -5.705 2.206 17.286 1.00 98.19 96 LEU A O 1
ATOM 726 N N . THR A 1 97 ? -6.849 3.354 15.732 1.00 98.56 97 THR A N 1
ATOM 727 C CA . THR A 1 97 ? -6.688 2.406 14.623 1.00 98.56 97 THR A CA 1
ATOM 728 C C . THR A 1 97 ? -6.136 3.157 13.415 1.00 98.56 97 THR A C 1
ATOM 730 O O . THR A 1 97 ? -6.727 4.146 12.983 1.00 98.56 97 THR A O 1
ATOM 733 N N . LEU A 1 98 ? -5.004 2.709 12.872 1.00 98.38 98 LEU A N 1
ATOM 734 C CA . LEU A 1 98 ? -4.318 3.362 11.754 1.00 98.38 98 LEU A CA 1
ATOM 735 C C . LEU A 1 98 ? -3.498 2.363 10.927 1.00 98.38 98 LEU A C 1
ATOM 737 O O . LEU A 1 98 ? -3.190 1.266 11.389 1.00 98.38 98 LEU A O 1
ATOM 741 N N . ALA A 1 99 ? -3.140 2.758 9.706 1.00 98.12 99 ALA A N 1
ATOM 742 C CA . ALA A 1 99 ? -2.199 2.026 8.864 1.00 98.12 99 ALA A CA 1
ATOM 743 C C . ALA A 1 99 ? -0.764 2.513 9.112 1.00 98.12 99 ALA A C 1
ATOM 745 O O . ALA A 1 99 ? -0.529 3.712 9.261 1.00 98.12 99 ALA A O 1
ATOM 746 N N . ILE A 1 100 ? 0.195 1.588 9.119 1.00 98.38 100 ILE A N 1
ATOM 747 C CA . ILE A 1 100 ? 1.625 1.895 9.234 1.00 98.38 100 ILE A CA 1
ATOM 748 C C . ILE A 1 100 ? 2.226 1.995 7.832 1.00 98.38 100 ILE A C 1
ATOM 750 O O . ILE A 1 100 ? 2.022 1.108 7.003 1.00 98.38 100 ILE A O 1
ATOM 754 N N . SER A 1 101 ? 2.990 3.058 7.571 1.00 97.94 101 SER A N 1
ATOM 755 C CA . SER A 1 101 ? 3.711 3.272 6.308 1.00 97.94 101 SER A CA 1
ATOM 756 C C . SER A 1 101 ? 4.933 2.350 6.196 1.00 97.94 101 SER A C 1
ATOM 758 O O . SER A 1 101 ? 6.075 2.796 6.262 1.00 97.94 101 SER A O 1
ATOM 760 N N . GLY A 1 102 ? 4.690 1.050 6.037 1.00 97.25 102 GLY A N 1
ATOM 761 C CA . GLY A 1 102 ? 5.716 0.021 5.917 1.00 97.25 102 GLY A CA 1
ATOM 762 C C . GLY A 1 102 ? 5.126 -1.355 5.600 1.00 97.25 102 GLY A C 1
ATOM 763 O O . GLY A 1 102 ? 3.914 -1.523 5.483 1.00 97.25 102 GLY A O 1
ATOM 764 N N . SER A 1 103 ? 5.994 -2.356 5.438 1.00 96.94 103 SER A N 1
ATOM 765 C CA . SER A 1 103 ? 5.559 -3.754 5.292 1.00 96.94 103 SER A CA 1
ATOM 766 C C . SER A 1 103 ? 5.149 -4.362 6.644 1.00 96.94 103 SER A C 1
ATOM 768 O O . SER A 1 103 ? 5.280 -3.720 7.684 1.00 96.94 103 SER A O 1
ATOM 770 N N . GLY A 1 104 ? 4.696 -5.622 6.656 1.00 94.38 104 GLY A N 1
ATOM 771 C CA . GLY A 1 104 ? 4.199 -6.280 7.874 1.00 94.38 104 GLY A CA 1
ATOM 772 C C . GLY A 1 104 ? 5.159 -6.239 9.073 1.00 94.38 104 GLY A C 1
ATOM 773 O O . GLY A 1 104 ? 4.718 -6.001 10.191 1.00 94.38 104 GLY A O 1
ATOM 774 N N . HIS A 1 105 ? 6.471 -6.378 8.855 1.00 97.62 105 HIS A N 1
ATOM 775 C CA . HIS A 1 105 ? 7.454 -6.312 9.948 1.00 97.62 105 HIS A CA 1
ATOM 776 C C . HIS A 1 105 ? 7.593 -4.905 10.551 1.00 97.62 105 HIS A C 1
ATOM 778 O O . HIS A 1 105 ? 7.872 -4.778 11.736 1.00 97.62 105 HIS A O 1
ATOM 784 N N . CYS A 1 106 ? 7.309 -3.847 9.787 1.00 98.38 106 CYS A N 1
ATOM 785 C CA . CYS A 1 106 ? 7.296 -2.483 10.318 1.00 98.38 106 CYS A CA 1
ATOM 786 C C . CYS A 1 106 ? 6.154 -2.286 11.331 1.00 98.38 106 CYS A C 1
ATOM 788 O O . CYS A 1 106 ? 6.321 -1.585 12.325 1.00 98.38 106 CYS A O 1
ATOM 790 N N . ALA A 1 107 ? 5.010 -2.954 11.136 1.00 97.69 107 ALA A N 1
ATOM 791 C CA . ALA A 1 107 ? 3.927 -2.932 12.118 1.00 97.69 107 ALA A CA 1
ATOM 792 C C . ALA A 1 107 ? 4.316 -3.642 13.429 1.00 97.69 107 ALA A C 1
ATOM 794 O O . ALA A 1 107 ? 3.916 -3.195 14.503 1.00 97.69 107 ALA A O 1
ATOM 795 N N . LEU A 1 108 ? 5.125 -4.708 13.353 1.00 98.25 108 LEU A N 1
ATOM 796 C CA . LEU A 1 108 ? 5.678 -5.374 14.536 1.00 98.25 108 LEU A CA 1
ATOM 797 C C . LEU A 1 108 ? 6.615 -4.439 15.310 1.00 98.25 108 LEU A C 1
ATOM 799 O O . LEU A 1 108 ? 6.460 -4.296 16.519 1.00 98.25 108 LEU A O 1
ATOM 803 N N . GLU A 1 109 ? 7.547 -3.774 14.626 1.00 98.56 109 GLU A N 1
ATOM 804 C CA . GLU A 1 109 ? 8.447 -2.793 15.251 1.00 98.56 109 GLU A CA 1
ATOM 805 C C . GLU A 1 109 ? 7.667 -1.644 15.901 1.00 98.56 109 GLU A C 1
ATOM 807 O O . GLU A 1 109 ? 7.930 -1.289 17.048 1.00 98.56 109 GLU A O 1
ATOM 812 N N . ALA A 1 110 ? 6.656 -1.111 15.207 1.00 98.38 110 ALA A N 1
ATOM 813 C CA . ALA A 1 110 ? 5.801 -0.055 15.739 1.00 98.38 110 ALA A CA 1
ATOM 814 C C . ALA A 1 110 ? 5.081 -0.488 17.025 1.00 98.38 110 ALA A C 1
ATOM 816 O O . ALA A 1 110 ? 5.002 0.297 17.967 1.00 98.38 110 ALA A O 1
ATOM 817 N N . ALA A 1 111 ? 4.589 -1.729 17.089 1.00 98.00 111 ALA A N 1
ATOM 818 C CA . ALA A 1 111 ? 3.986 -2.264 18.303 1.00 98.00 111 ALA A CA 1
ATOM 819 C C . ALA A 1 111 ? 5.021 -2.407 19.430 1.00 98.00 111 ALA A C 1
ATOM 821 O O . ALA A 1 111 ? 4.787 -1.925 20.531 1.00 98.00 111 ALA A O 1
ATOM 822 N N . LEU A 1 112 ? 6.181 -3.013 19.158 1.00 98.31 112 LEU A N 1
ATOM 823 C CA . LEU A 1 112 ? 7.208 -3.267 20.175 1.00 98.31 112 LEU A CA 1
ATOM 824 C C . LEU A 1 112 ? 7.835 -1.992 20.752 1.00 98.31 112 LEU A C 1
ATOM 826 O O . LEU A 1 112 ? 8.225 -1.990 21.911 1.00 98.31 112 LEU A O 1
ATOM 830 N N . PHE A 1 113 ? 7.959 -0.921 19.967 1.00 98.31 113 PHE A N 1
ATOM 831 C CA . PHE A 1 113 ? 8.569 0.329 20.435 1.00 98.31 113 PHE A CA 1
ATOM 832 C C . PHE A 1 113 ? 7.614 1.252 21.201 1.00 98.31 113 PHE A C 1
ATOM 834 O O . PHE A 1 113 ? 8.078 2.223 21.793 1.00 98.31 113 PHE A O 1
ATOM 841 N N . ASN A 1 114 ? 6.305 0.988 21.177 1.00 97.62 114 ASN A N 1
ATOM 842 C CA . ASN A 1 114 ? 5.296 1.853 21.801 1.00 97.62 114 ASN A CA 1
ATOM 843 C C . ASN A 1 114 ? 4.501 1.173 22.934 1.00 97.62 114 ASN A C 1
ATOM 845 O O . ASN A 1 114 ? 3.662 1.837 23.545 1.00 97.62 114 ASN A O 1
ATOM 849 N N . LEU A 1 115 ? 4.737 -0.119 23.193 1.00 90.12 115 LEU A N 1
ATOM 850 C CA . LEU A 1 115 ? 4.175 -0.888 24.314 1.00 90.12 115 LEU A CA 1
ATOM 851 C C . LEU A 1 115 ? 5.170 -0.960 25.477 1.00 90.12 115 LEU A C 1
ATOM 853 O O . LEU A 1 115 ? 4.692 -0.938 26.632 1.00 90.12 115 LEU A O 1
#

Foldseek 3Di:
DDDDDDDPDPPPDPPPPDPPPDPDPDDDPDDDDPVVVDDDDDDDDQDPDPDDHDDDPVVVVVVPDDDDDCPDPVNVVVFVVVQVVQCVVVVHPDPPGGDDPDPPVVVVVVVVVPD

pLDDT: mean 86.95, std 20.8, range [34.84, 98.88]

Organism: Equus przewalskii (NCBI:txid9798)

Radius of gyration: 28.13 Å; chains: 1; bounding box: 48×42×96 Å

Sequence (115 aa):
MLRALAMASVALGPQAAGWARTMASHQLLVAPPEALRKPLSTPNRLLLGPGPANLAPRVLAAGGLQVIGHMHKEMYQIMDEIKQGIQYVFQTRNPLTLAISGSGHCALEAALFNL